Protein AF-A0A818HQK6-F1 (afdb_monomer)

Sequence (69 aa):
GTNDIRVPADQSYILERSLTYLGVPVKLLLFPDEGHTLSNNPWHGKIKAREELKWLAKYDHVPQAKVET

InterPro domains:
  IPR001375 Peptidase S9, prolyl oligopeptidase, catalytic domain [PF00326] (1-59)
  IPR029058 Alpha/Beta hydrolase fold [G3DSA:3.40.50.1820] (1-66)
  IPR029058 Alpha/Beta hydrolase fold [SSF53474] (1-59)

pLDDT: mean 91.86, std 12.91, range [48.66, 98.69]

Mean predicted aligned error: 5.39 Å

Nearest PDB structures (foldseek):
  5aoa-assembly1_A  TM=6.889E-01  e=7.569E-01  Thermogutta terrifontis

Secondary structure (DSSP, 8-state):
-TT-SSS-HHHHHHHHHHHHHTT--------TT--SS--SSHHHHHHHHHHHHHHHHHHS---------

Structure (mmCIF, N/CA/C/O backbone):
data_AF-A0A818HQK6-F1
#
_entry.id   AF-A0A818HQK6-F1
#
loop_
_atom_site.group_PDB
_atom_site.id
_atom_site.type_symbol
_atom_site.label_atom_id
_atom_site.label_alt_id
_atom_site.label_comp_id
_atom_site.label_asym_id
_atom_site.label_entity_id
_atom_site.label_seq_id
_atom_site.pdbx_PDB_ins_code
_atom_site.Cartn_x
_atom_site.Cartn_y
_atom_site.Cartn_z
_atom_site.occupancy
_atom_site.B_iso_or_equiv
_atom_site.auth_seq_id
_atom_site.auth_comp_id
_atom_site.auth_asym_id
_atom_site.auth_atom_id
_atom_site.pdbx_PDB_model_num
ATOM 1 N N . GLY A 1 1 ? 5.993 -3.915 -4.857 1.00 93.44 1 GLY A N 1
ATOM 2 C CA . GLY A 1 1 ? 6.397 -2.515 -5.078 1.00 93.44 1 GLY A CA 1
ATOM 3 C C . GLY A 1 1 ? 5.662 -1.974 -6.284 1.00 93.44 1 GLY A C 1
ATOM 4 O O . GLY A 1 1 ? 4.831 -2.681 -6.838 1.00 93.44 1 GLY A O 1
ATOM 5 N N . THR A 1 2 ? 5.905 -0.725 -6.671 1.00 97.12 2 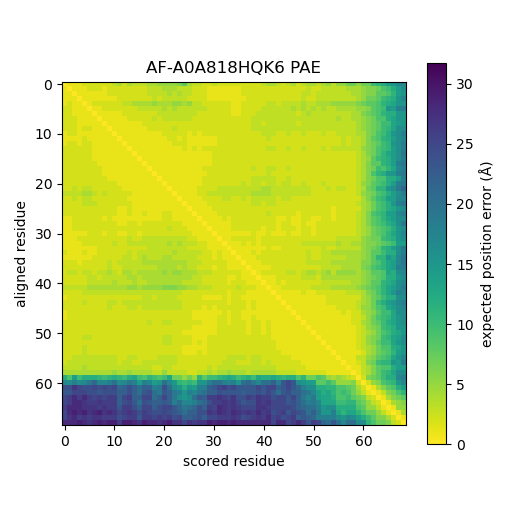THR A N 1
ATOM 6 C CA . THR A 1 2 ? 5.190 -0.105 -7.809 1.00 97.12 2 THR A CA 1
ATOM 7 C C . THR A 1 2 ? 5.518 -0.744 -9.164 1.00 97.12 2 THR A C 1
ATOM 9 O O . THR A 1 2 ? 4.670 -0.723 -10.048 1.00 97.12 2 THR A O 1
ATOM 12 N N . ASN A 1 3 ? 6.678 -1.397 -9.289 1.00 97.81 3 ASN A N 1
ATOM 13 C CA . ASN A 1 3 ? 7.128 -2.118 -10.484 1.00 97.81 3 ASN A CA 1
ATOM 14 C C . ASN A 1 3 ? 6.984 -3.647 -10.336 1.00 97.81 3 ASN A C 1
ATOM 16 O O . ASN A 1 3 ? 7.714 -4.415 -10.966 1.00 97.81 3 ASN A O 1
ATOM 20 N N . ASP A 1 4 ? 6.094 -4.127 -9.460 1.00 97.69 4 ASP A N 1
ATOM 21 C CA . ASP A 1 4 ? 5.851 -5.563 -9.309 1.00 97.69 4 ASP A CA 1
ATOM 22 C C . ASP A 1 4 ? 5.075 -6.119 -10.515 1.00 97.69 4 ASP A C 1
ATOM 24 O O . ASP A 1 4 ? 3.866 -5.948 -10.643 1.00 97.69 4 ASP A O 1
ATOM 28 N N . ILE A 1 5 ? 5.793 -6.816 -11.398 1.00 96.50 5 ILE A N 1
ATOM 29 C CA . ILE A 1 5 ? 5.221 -7.465 -12.585 1.00 96.50 5 ILE A CA 1
ATOM 30 C C . ILE A 1 5 ? 4.429 -8.741 -12.261 1.00 96.50 5 ILE A C 1
ATOM 32 O O . ILE A 1 5 ? 3.661 -9.206 -13.098 1.00 96.50 5 ILE A O 1
ATOM 36 N N . ARG A 1 6 ? 4.633 -9.342 -11.078 1.00 97.44 6 ARG A N 1
ATOM 37 C CA . ARG A 1 6 ? 3.903 -10.545 -10.645 1.00 97.44 6 ARG A CA 1
ATOM 38 C C . ARG A 1 6 ? 2.556 -10.177 -10.046 1.00 97.44 6 ARG A C 1
ATOM 40 O O . ARG A 1 6 ? 1.580 -10.887 -10.263 1.00 97.44 6 ARG A O 1
ATOM 47 N N . VAL A 1 7 ? 2.525 -9.086 -9.284 1.00 96.94 7 VAL A N 1
ATOM 48 C CA . VAL A 1 7 ? 1.323 -8.558 -8.634 1.00 96.94 7 VAL A CA 1
ATOM 49 C C . VAL A 1 7 ? 1.251 -7.047 -8.883 1.00 96.94 7 VAL A C 1
ATOM 51 O O . VAL A 1 7 ? 1.872 -6.282 -8.145 1.00 96.94 7 VAL A O 1
ATOM 54 N N . PRO A 1 8 ? 0.504 -6.599 -9.910 1.00 96.62 8 PRO A N 1
ATOM 55 C CA . PRO A 1 8 ? 0.429 -5.186 -10.272 1.00 96.62 8 PRO A CA 1
ATOM 56 C C . PRO A 1 8 ? -0.069 -4.298 -9.127 1.00 96.62 8 PRO A C 1
ATOM 58 O O . PRO A 1 8 ? -1.000 -4.663 -8.403 1.00 96.62 8 PRO A O 1
ATOM 61 N N . ALA A 1 9 ? 0.494 -3.090 -9.015 1.00 96.75 9 ALA A N 1
ATOM 62 C CA . ALA A 1 9 ? 0.130 -2.114 -7.982 1.00 96.75 9 ALA A CA 1
ATOM 63 C C . ALA A 1 9 ? -1.365 -1.735 -7.994 1.00 96.75 9 ALA A C 1
ATOM 65 O O . ALA A 1 9 ? -1.925 -1.406 -6.946 1.00 96.75 9 ALA A O 1
ATOM 66 N N . ASP A 1 10 ? -2.022 -1.859 -9.149 1.00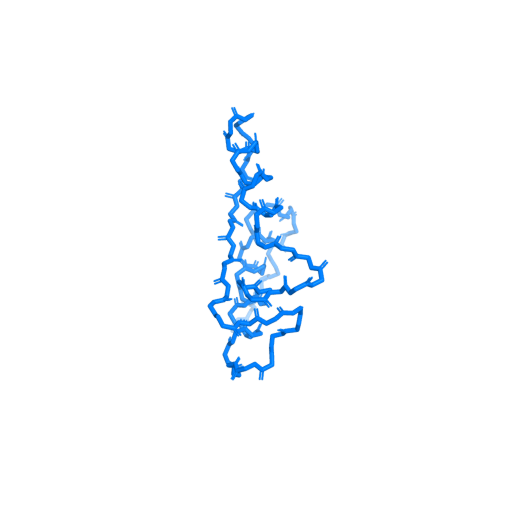 97.56 10 ASP A N 1
ATOM 67 C CA . ASP A 1 10 ? -3.456 -1.618 -9.327 1.00 97.56 10 ASP A CA 1
ATOM 68 C C . ASP A 1 10 ? -4.335 -2.463 -8.411 1.00 97.56 10 ASP A C 1
ATOM 70 O O . ASP A 1 10 ? -5.365 -1.976 -7.943 1.00 97.56 10 ASP A O 1
ATOM 74 N N . GLN A 1 11 ? -3.915 -3.685 -8.064 1.00 98.06 11 GLN A N 1
ATOM 75 C CA . GLN A 1 11 ? -4.658 -4.501 -7.102 1.00 98.06 11 GLN A CA 1
ATOM 76 C C . GLN A 1 11 ? -4.718 -3.829 -5.723 1.00 98.06 11 GLN A C 1
ATOM 78 O O . GLN A 1 11 ? -5.777 -3.789 -5.095 1.00 98.06 11 GLN A O 1
ATOM 83 N N . SER A 1 12 ? -3.607 -3.235 -5.280 1.00 97.94 12 SER A N 1
ATOM 84 C CA . SER A 1 12 ? -3.543 -2.494 -4.019 1.00 97.94 12 SER A CA 1
ATOM 85 C C . SER A 1 12 ? -4.333 -1.185 -4.077 1.00 97.94 12 SER A C 1
ATOM 87 O O . SER A 1 12 ? -4.983 -0.836 -3.094 1.00 97.94 12 SER A O 1
ATOM 89 N N . TYR A 1 13 ? -4.321 -0.475 -5.215 1.00 98.19 13 TYR A N 1
ATOM 90 C CA . TYR A 1 13 ? -5.126 0.741 -5.397 1.00 98.19 13 TYR A CA 1
ATOM 91 C C . TYR A 1 13 ? -6.624 0.451 -5.333 1.00 98.19 13 TYR A C 1
ATOM 93 O O . TYR A 1 13 ? -7.362 1.173 -4.666 1.00 98.19 13 TYR A O 1
ATOM 101 N N . ILE A 1 14 ? -7.080 -0.599 -6.020 1.00 98.50 14 ILE A N 1
ATOM 102 C CA . ILE A 1 14 ? -8.493 -0.989 -6.028 1.00 98.50 14 ILE A CA 1
ATOM 103 C C . ILE A 1 14 ? -8.929 -1.367 -4.610 1.00 98.50 14 ILE A C 1
ATOM 105 O O . ILE A 1 14 ? -9.937 -0.851 -4.133 1.00 98.50 14 ILE A O 1
ATOM 109 N N . LEU A 1 15 ? -8.143 -2.192 -3.911 1.00 98.38 15 LEU A N 1
ATOM 110 C CA . LEU A 1 15 ? -8.457 -2.609 -2.546 1.00 98.38 15 LEU A CA 1
ATOM 111 C C . LEU A 1 15 ? -8.496 -1.433 -1.563 1.00 98.38 15 LEU A C 1
ATOM 113 O O . LEU A 1 15 ? -9.438 -1.332 -0.780 1.00 98.38 15 LEU A O 1
ATOM 117 N N . GLU A 1 16 ? -7.503 -0.539 -1.601 1.00 98.50 16 GLU A N 1
ATOM 118 C CA . GLU A 1 16 ? -7.476 0.645 -0.733 1.00 98.50 16 GLU A CA 1
ATOM 119 C C . GLU A 1 16 ? -8.719 1.506 -0.954 1.00 98.50 16 GLU A C 1
ATOM 121 O O . GLU A 1 16 ? -9.422 1.814 0.007 1.00 98.50 16 GLU A O 1
ATOM 126 N N . ARG A 1 17 ? -9.060 1.802 -2.213 1.00 98.56 17 ARG A N 1
ATOM 127 C CA . ARG A 1 17 ? -10.246 2.602 -2.540 1.00 98.56 17 ARG A CA 1
ATOM 128 C C . ARG A 1 17 ? -11.536 1.931 -2.085 1.00 98.56 17 ARG A C 1
ATOM 130 O O . ARG A 1 17 ? -12.419 2.613 -1.570 1.00 98.56 17 ARG A O 1
ATOM 137 N N . SER A 1 18 ? -11.659 0.613 -2.252 1.00 98.69 18 SER A N 1
ATOM 138 C CA . SER A 1 18 ? -12.828 -0.143 -1.792 1.00 98.69 18 SER A CA 1
ATOM 139 C C . SER A 1 18 ? -12.966 -0.128 -0.268 1.00 98.69 18 SER A C 1
ATOM 141 O O . SER A 1 18 ? -14.064 0.097 0.233 1.00 98.69 18 SER A O 1
ATOM 143 N N . LEU A 1 19 ? -11.875 -0.321 0.479 1.00 98.62 19 LEU A N 1
ATOM 144 C CA . LEU A 1 19 ? -11.893 -0.267 1.946 1.00 98.62 19 LEU A CA 1
ATOM 145 C C . LEU A 1 19 ? -12.230 1.139 2.450 1.00 98.62 19 LEU A C 1
ATOM 147 O O . LEU A 1 19 ? -13.094 1.284 3.315 1.00 98.62 19 LEU A O 1
ATOM 151 N N . THR A 1 20 ? -11.626 2.165 1.844 1.00 98.50 20 THR A N 1
ATOM 152 C CA . THR A 1 20 ? -11.938 3.571 2.1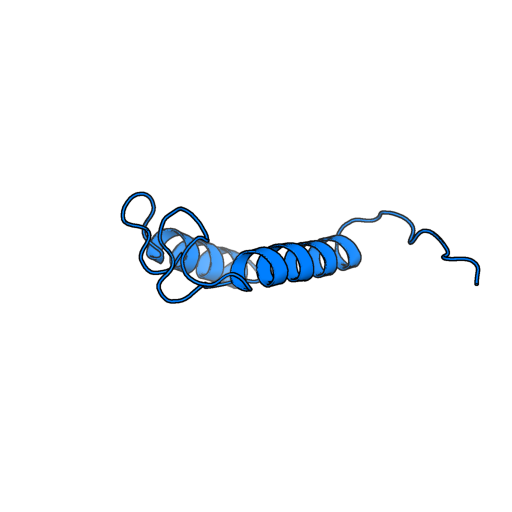16 1.00 98.50 20 THR A CA 1
ATOM 153 C C . THR A 1 20 ? -13.417 3.872 1.857 1.00 98.50 20 THR A C 1
ATOM 155 O O . THR A 1 20 ? -14.072 4.476 2.704 1.00 98.50 20 THR A O 1
ATOM 158 N N . TYR A 1 21 ? -13.983 3.397 0.740 1.00 98.56 21 TYR A N 1
ATOM 159 C CA . TYR A 1 21 ? -15.409 3.555 0.426 1.00 98.56 21 TYR A CA 1
ATOM 160 C C . TYR A 1 21 ? -16.329 2.899 1.470 1.00 98.56 21 TYR A C 1
ATOM 162 O O . TYR A 1 21 ? -17.364 3.460 1.819 1.00 98.56 21 TYR A O 1
ATOM 170 N N . LEU A 1 22 ? -15.938 1.739 2.004 1.00 98.69 22 LEU A N 1
ATOM 171 C CA . LEU A 1 22 ? -16.682 1.023 3.047 1.00 98.69 22 LEU A CA 1
ATOM 172 C C . LEU A 1 22 ? -16.479 1.603 4.460 1.00 98.69 22 LEU A C 1
ATOM 174 O O . LEU A 1 22 ? -17.035 1.071 5.419 1.00 98.69 22 LEU A O 1
ATOM 178 N N . GLY A 1 23 ? -15.676 2.660 4.616 1.00 98.06 23 GLY A N 1
ATOM 179 C CA . GLY A 1 23 ? -15.349 3.239 5.921 1.00 98.06 23 GLY A CA 1
ATOM 180 C C . GLY A 1 23 ? -14.440 2.355 6.782 1.00 98.06 23 GLY A C 1
ATOM 181 O O . GLY A 1 23 ? -14.331 2.577 7.988 1.00 98.06 23 GLY A O 1
ATOM 182 N N . VAL A 1 24 ? -13.781 1.356 6.187 1.00 98.00 24 VAL A N 1
ATOM 183 C CA . VAL A 1 24 ? -12.815 0.501 6.883 1.00 98.00 24 VAL A CA 1
ATOM 184 C C . VAL A 1 24 ? -11.474 1.238 6.954 1.00 98.00 24 VAL A C 1
ATOM 186 O O . VAL A 1 24 ? -10.953 1.641 5.912 1.00 98.00 24 VAL A O 1
ATOM 189 N N . PRO A 1 25 ? -10.869 1.413 8.145 1.00 97.00 25 PRO A N 1
ATOM 190 C CA . PRO A 1 25 ? -9.575 2.072 8.250 1.00 97.00 25 PRO A CA 1
ATOM 191 C C . PRO A 1 25 ? -8.505 1.338 7.436 1.00 97.00 25 PRO A C 1
ATOM 193 O O . PRO A 1 25 ? -8.224 0.165 7.673 1.00 97.00 25 PRO A O 1
ATOM 196 N N . VAL A 1 26 ? -7.858 2.052 6.517 1.00 97.56 26 VAL A N 1
ATOM 197 C CA . VAL A 1 26 ? -6.804 1.517 5.648 1.00 97.56 26 VAL A CA 1
ATOM 198 C C . VAL A 1 26 ? -5.669 2.532 5.489 1.00 97.56 26 VAL A C 1
ATOM 200 O O . VAL A 1 26 ? -5.866 3.741 5.618 1.00 97.56 26 VAL A O 1
ATOM 203 N N . LYS A 1 27 ? -4.451 2.041 5.248 1.00 97.38 27 LYS A N 1
ATOM 204 C CA . LYS A 1 27 ? -3.293 2.850 4.853 1.00 97.38 27 LYS A CA 1
ATOM 205 C C . LYS A 1 27 ? -2.481 2.082 3.816 1.00 97.38 27 LYS A C 1
ATOM 207 O O . LYS A 1 27 ? -1.935 1.027 4.125 1.00 97.38 27 LYS A O 1
ATOM 212 N N . LEU A 1 28 ? -2.369 2.629 2.609 1.00 98.00 28 LEU A N 1
ATOM 213 C CA . LEU A 1 28 ? -1.553 2.053 1.542 1.00 98.00 28 LEU A CA 1
ATOM 214 C C . LEU A 1 28 ? -0.130 2.627 1.573 1.00 98.00 28 LEU A C 1
ATOM 216 O O . LEU A 1 28 ? 0.064 3.841 1.545 1.00 98.00 28 LEU A O 1
ATOM 220 N N . LEU A 1 29 ? 0.870 1.743 1.621 1.00 97.69 29 LEU A N 1
ATOM 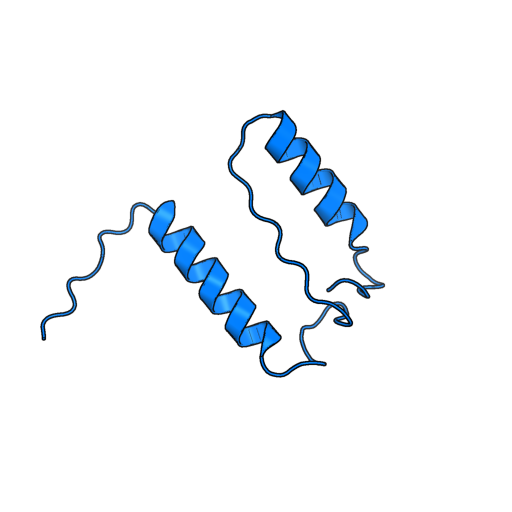221 C CA . LEU A 1 29 ? 2.283 2.084 1.456 1.00 97.69 29 LEU A CA 1
ATOM 222 C C . LEU A 1 29 ? 2.740 1.667 0.060 1.00 97.69 29 LEU A C 1
ATOM 224 O O . LEU A 1 29 ? 2.637 0.497 -0.308 1.00 97.69 29 LEU A O 1
ATOM 228 N N . LEU A 1 30 ? 3.279 2.618 -0.697 1.00 97.31 30 LEU A N 1
ATOM 229 C CA . LEU A 1 30 ? 3.846 2.380 -2.020 1.00 97.31 30 LEU A CA 1
ATOM 230 C C . LEU A 1 30 ? 5.350 2.581 -1.955 1.00 97.31 30 LEU A C 1
ATOM 232 O O . LEU A 1 30 ? 5.826 3.577 -1.414 1.00 97.31 30 LEU A O 1
ATOM 236 N N . PHE A 1 31 ? 6.082 1.641 -2.539 1.00 97.94 31 PHE A N 1
ATOM 237 C CA . PHE A 1 31 ? 7.527 1.735 -2.687 1.00 97.94 31 PHE A CA 1
ATOM 238 C C . PHE A 1 31 ? 7.845 1.948 -4.172 1.00 97.94 31 PHE A C 1
ATOM 240 O O . PHE A 1 31 ? 7.663 1.010 -4.966 1.00 97.94 31 PHE A O 1
ATOM 247 N N . PRO A 1 32 ? 8.230 3.179 -4.566 1.00 97.06 32 PRO A N 1
ATOM 248 C CA . PRO A 1 32 ? 8.686 3.489 -5.915 1.00 97.06 32 PRO A CA 1
ATOM 249 C C . PRO A 1 32 ? 9.821 2.561 -6.330 1.00 97.06 32 PRO A C 1
ATOM 251 O O . PRO A 1 32 ? 10.625 2.155 -5.491 1.00 97.06 32 PRO A O 1
ATOM 254 N N . ASP A 1 33 ? 9.845 2.205 -7.607 1.00 96.94 33 ASP A N 1
ATOM 255 C CA . ASP A 1 33 ? 10.897 1.421 -8.255 1.00 96.94 33 ASP A CA 1
ATOM 256 C C . ASP A 1 33 ? 11.098 -0.010 -7.741 1.00 96.94 33 ASP A C 1
ATOM 258 O O . ASP A 1 33 ? 11.874 -0.762 -8.322 1.00 96.94 33 ASP A O 1
ATOM 262 N N . GLU A 1 34 ? 10.386 -0.437 -6.698 1.00 98.12 34 GLU A N 1
ATOM 263 C CA . GLU A 1 34 ? 10.480 -1.798 -6.173 1.00 98.12 34 GLU A CA 1
ATOM 264 C C . GLU A 1 34 ? 9.613 -2.781 -6.958 1.00 98.12 34 GLU A C 1
ATOM 266 O O . GLU A 1 34 ? 8.458 -2.493 -7.288 1.00 98.12 34 GLU A O 1
ATOM 271 N N . GLY A 1 35 ? 10.147 -3.983 -7.173 1.00 97.06 35 GLY A N 1
ATOM 272 C CA . GLY A 1 35 ? 9.424 -5.119 -7.740 1.00 97.06 35 GLY A CA 1
ATOM 273 C C . GLY A 1 35 ? 8.636 -5.886 -6.677 1.00 97.06 35 GLY A C 1
ATOM 274 O O . GLY A 1 35 ? 8.115 -5.308 -5.721 1.00 97.06 35 GLY A O 1
ATOM 275 N N . HIS A 1 36 ? 8.548 -7.209 -6.822 1.00 97.31 36 HIS A N 1
ATOM 276 C CA . HIS A 1 36 ? 7.899 -8.056 -5.812 1.00 97.31 36 HIS A CA 1
ATOM 277 C C . HIS A 1 36 ? 8.651 -8.095 -4.477 1.00 97.31 36 HIS A C 1
ATOM 279 O O . HIS A 1 36 ? 8.055 -8.222 -3.411 1.00 97.31 36 HIS A O 1
ATOM 285 N N . THR A 1 37 ? 9.974 -7.980 -4.534 1.00 96.44 37 THR A N 1
ATOM 286 C CA . THR A 1 37 ? 10.845 -7.817 -3.369 1.00 96.44 37 THR A CA 1
ATOM 287 C C . THR A 1 37 ? 11.183 -6.341 -3.166 1.00 96.44 37 THR A C 1
ATOM 289 O O . THR A 1 37 ? 11.039 -5.543 -4.089 1.00 96.44 37 THR A O 1
ATOM 292 N N . LEU A 1 38 ? 11.637 -5.983 -1.960 1.00 96.50 38 LEU A N 1
ATOM 293 C CA . LEU A 1 38 ? 12.114 -4.635 -1.618 1.00 96.50 38 LEU A CA 1
ATOM 294 C C . LEU A 1 38 ? 13.650 -4.607 -1.591 1.00 96.50 38 LEU A C 1
ATOM 296 O O . LEU A 1 38 ? 14.252 -4.548 -0.519 1.00 96.50 38 LEU A O 1
ATOM 300 N N . SER A 1 39 ? 14.279 -4.778 -2.751 1.00 95.88 39 SER A N 1
ATOM 301 C CA . SER A 1 39 ? 15.733 -4.962 -2.879 1.00 95.88 39 SER A CA 1
ATOM 302 C C . SER A 1 39 ? 16.464 -3.757 -3.465 1.00 95.88 39 SER A C 1
ATOM 304 O O . SER A 1 39 ? 17.690 -3.719 -3.391 1.00 95.88 39 SER A O 1
ATOM 306 N N . ASN A 1 40 ? 15.751 -2.789 -4.043 1.00 96.56 40 ASN A N 1
ATOM 307 C CA . ASN A 1 40 ? 16.380 -1.694 -4.781 1.00 96.56 40 ASN A CA 1
ATOM 308 C C . ASN A 1 40 ? 16.850 -0.572 -3.853 1.00 96.56 40 ASN A C 1
ATOM 310 O O . ASN A 1 40 ? 17.953 -0.055 -4.024 1.00 96.56 40 ASN A O 1
ATOM 314 N N . ASN A 1 41 ? 16.054 -0.214 -2.841 1.00 97.00 41 ASN A N 1
ATOM 315 C CA . ASN A 1 41 ? 16.441 0.763 -1.828 1.00 97.00 41 ASN A CA 1
ATOM 316 C C . ASN A 1 41 ? 16.570 0.093 -0.447 1.00 97.00 41 ASN A C 1
ATOM 318 O O . ASN A 1 41 ? 15.575 -0.404 0.093 1.00 97.00 41 ASN A O 1
ATOM 322 N N . PRO A 1 42 ? 17.752 0.151 0.198 1.00 95.06 42 PRO A N 1
ATOM 323 C CA . PRO A 1 42 ? 17.987 -0.502 1.489 1.00 95.06 42 PRO A CA 1
ATOM 324 C C . PRO A 1 42 ? 17.083 0.021 2.618 1.00 95.06 42 PRO A C 1
ATOM 326 O O . PRO A 1 42 ? 16.884 -0.656 3.627 1.00 95.06 42 PRO A O 1
ATOM 329 N N . TRP A 1 43 ? 16.498 1.212 2.467 1.00 97.81 43 TRP A N 1
ATOM 330 C CA . TRP A 1 43 ? 15.601 1.791 3.463 1.00 97.81 43 TRP A CA 1
ATOM 331 C C . TRP A 1 43 ? 14.154 1.312 3.353 1.00 97.81 43 TRP A C 1
ATOM 333 O O . TRP A 1 43 ? 13.429 1.391 4.347 1.00 97.81 43 TRP A O 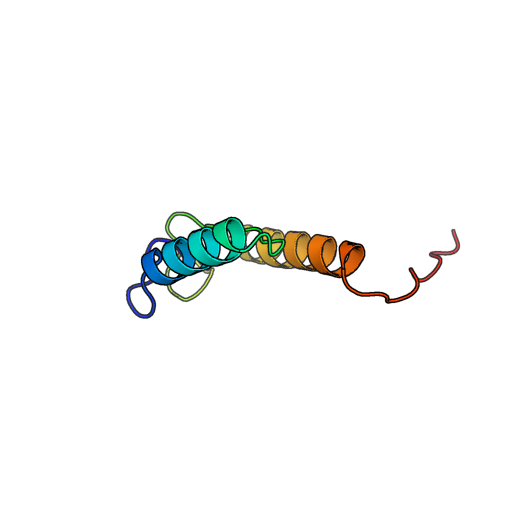1
ATOM 343 N N . HIS A 1 44 ? 13.710 0.801 2.202 1.00 97.88 44 HIS A N 1
ATOM 344 C CA . HIS A 1 44 ? 12.303 0.441 1.998 1.00 97.88 44 HIS A CA 1
ATOM 345 C C . HIS A 1 44 ? 11.842 -0.671 2.945 1.00 97.88 44 HIS A C 1
ATOM 347 O O . HIS A 1 44 ? 10.778 -0.548 3.554 1.00 97.88 44 HIS A O 1
ATOM 353 N N . GLY A 1 45 ? 12.673 -1.692 3.179 1.00 96.88 45 GLY A N 1
ATOM 354 C CA . GLY A 1 45 ? 12.382 -2.735 4.169 1.00 96.88 45 GLY A CA 1
ATOM 355 C C . GLY A 1 45 ? 12.228 -2.182 5.592 1.00 96.88 45 GLY A C 1
ATOM 356 O O . GLY A 1 45 ? 11.263 -2.505 6.287 1.00 96.88 45 GLY A O 1
ATOM 357 N N . LYS A 1 46 ? 13.123 -1.274 6.010 1.00 97.25 46 LYS A N 1
ATOM 358 C CA . LYS A 1 46 ? 13.048 -0.616 7.328 1.00 97.25 46 LYS A CA 1
ATOM 359 C C . LYS A 1 46 ? 11.796 0.254 7.459 1.00 97.25 46 LYS A C 1
ATOM 361 O O . LYS A 1 46 ? 11.155 0.257 8.508 1.00 97.25 46 LYS A O 1
ATOM 366 N N . ILE A 1 47 ? 11.445 0.996 6.407 1.00 98.12 47 ILE A N 1
ATOM 367 C CA . ILE A 1 47 ? 10.243 1.836 6.379 1.00 98.12 47 ILE A CA 1
ATOM 368 C C . ILE A 1 47 ? 8.992 0.966 6.489 1.00 98.12 47 ILE A C 1
ATOM 370 O O . ILE A 1 47 ? 8.149 1.275 7.329 1.00 98.12 47 ILE A O 1
ATOM 374 N N . LYS A 1 48 ? 8.900 -0.126 5.715 1.00 97.56 48 LYS A N 1
ATOM 375 C CA . LYS A 1 48 ? 7.793 -1.089 5.788 1.00 97.56 48 LYS A CA 1
ATOM 376 C C . LYS A 1 48 ? 7.590 -1.581 7.221 1.00 97.56 48 LYS A C 1
ATOM 378 O O . LYS A 1 48 ? 6.528 -1.343 7.788 1.00 97.56 48 LYS A O 1
ATOM 383 N N . ALA A 1 49 ? 8.624 -2.168 7.826 1.00 97.19 49 ALA A N 1
ATOM 384 C CA . ALA A 1 49 ? 8.535 -2.725 9.176 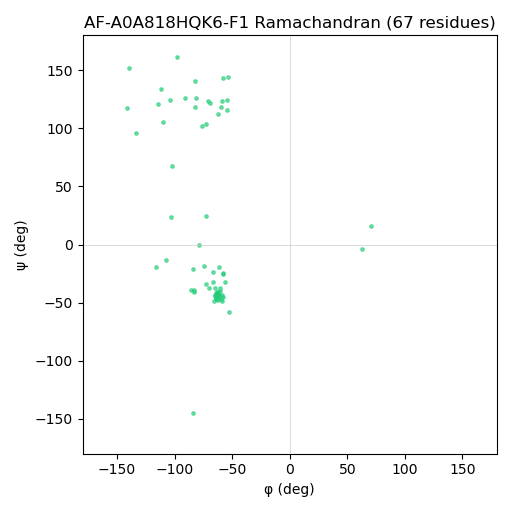1.00 97.19 49 ALA A CA 1
ATOM 385 C C . ALA A 1 49 ? 8.125 -1.669 10.217 1.00 97.19 49 ALA A C 1
ATOM 387 O O . ALA A 1 49 ? 7.260 -1.909 11.056 1.00 97.19 49 ALA A O 1
ATOM 388 N N . ARG A 1 50 ? 8.699 -0.462 10.143 1.00 97.69 50 ARG A N 1
ATOM 389 C CA . ARG A 1 50 ? 8.355 0.639 11.052 1.00 97.69 50 ARG A CA 1
ATOM 390 C C . ARG A 1 50 ? 6.891 1.065 10.927 1.00 97.69 50 ARG A C 1
ATOM 392 O O . ARG A 1 50 ? 6.256 1.346 11.939 1.00 97.69 50 ARG A O 1
ATOM 399 N N . GLU A 1 51 ? 6.369 1.186 9.711 1.00 97.88 51 GLU A N 1
ATOM 400 C CA . GLU A 1 51 ? 4.980 1.606 9.501 1.00 97.88 51 GLU A CA 1
ATOM 401 C C . GLU A 1 51 ? 3.981 0.504 9.883 1.00 97.88 51 GLU A C 1
ATOM 403 O O . GLU A 1 51 ? 2.933 0.821 10.442 1.00 97.88 51 GLU A O 1
ATOM 408 N N . GLU A 1 52 ? 4.329 -0.770 9.683 1.00 95.81 52 GLU A N 1
ATOM 409 C CA . GLU A 1 52 ? 3.544 -1.911 10.174 1.00 95.81 52 GLU A CA 1
ATOM 410 C C . GLU A 1 52 ? 3.486 -1.940 11.705 1.00 95.81 52 GLU A C 1
ATOM 412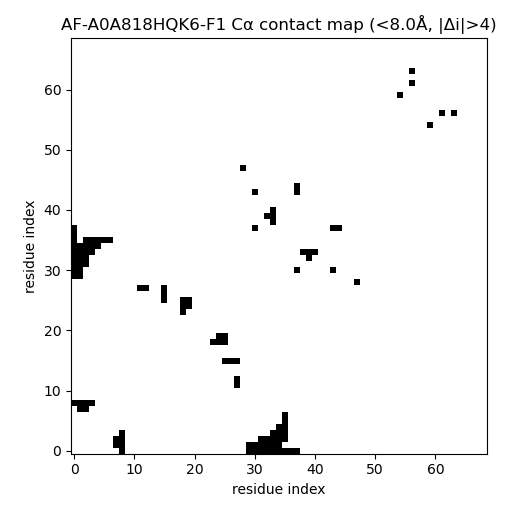 O O . GLU A 1 52 ? 2.403 -2.066 12.270 1.00 95.81 52 GLU A O 1
ATOM 417 N N . LEU A 1 53 ? 4.611 -1.712 12.392 1.00 95.88 53 LEU A N 1
ATOM 418 C CA . LEU A 1 53 ? 4.637 -1.615 13.856 1.00 95.88 53 LEU A CA 1
ATOM 419 C C . LEU A 1 53 ? 3.760 -0.472 14.382 1.00 95.88 53 LEU A C 1
ATOM 421 O O . LEU A 1 53 ? 3.058 -0.649 15.373 1.00 95.88 53 LEU A O 1
ATOM 425 N N . LYS A 1 54 ? 3.752 0.691 13.716 1.00 95.19 54 LYS A N 1
ATOM 426 C CA . LYS A 1 54 ? 2.849 1.800 14.078 1.00 95.19 54 LYS A CA 1
ATOM 427 C C . LYS A 1 54 ? 1.378 1.436 13.875 1.00 95.19 54 LYS A C 1
ATOM 429 O O . LYS A 1 54 ? 0.537 1.875 14.654 1.00 95.19 54 LYS A O 1
ATOM 434 N N . TRP A 1 55 ? 1.066 0.684 12.820 1.00 95.50 55 TRP A N 1
ATOM 435 C CA . TRP A 1 55 ? -0.293 0.219 12.554 1.00 95.50 55 TRP A CA 1
ATOM 436 C C . TRP A 1 55 ? -0.759 -0.757 13.636 1.00 95.50 55 TRP A C 1
ATOM 438 O O . TRP A 1 55 ? -1.819 -0.554 14.224 1.00 95.50 55 TRP A O 1
ATOM 448 N N . LEU A 1 56 ? 0.071 -1.754 13.955 1.00 93.62 56 LEU A N 1
ATOM 449 C CA . LEU A 1 56 ? -0.189 -2.711 15.028 1.00 93.62 56 LEU A CA 1
ATOM 450 C C . LEU A 1 56 ? -0.325 -2.004 16.377 1.00 93.62 56 LEU A C 1
ATOM 452 O O . LEU A 1 56 ? -1.323 -2.189 17.046 1.00 93.62 56 LEU A O 1
ATOM 456 N N . ALA A 1 57 ? 0.569 -1.083 16.737 1.00 91.81 57 ALA A N 1
ATOM 457 C CA . ALA A 1 57 ? 0.452 -0.341 17.996 1.00 91.81 57 ALA A CA 1
ATOM 458 C C . ALA A 1 57 ? -0.863 0.455 18.140 1.00 91.81 57 ALA A C 1
ATOM 460 O O . ALA A 1 57 ? -1.268 0.767 19.258 1.00 91.81 57 ALA A O 1
ATOM 461 N N . LYS A 1 58 ? -1.509 0.818 17.023 1.00 92.12 58 LYS A N 1
ATOM 462 C CA . LYS A 1 58 ? -2.785 1.540 17.015 1.00 92.12 58 LYS A CA 1
ATOM 463 C C . LYS A 1 58 ? -3.999 0.612 17.115 1.00 92.12 58 LYS A C 1
ATOM 465 O O . LYS A 1 58 ? -4.983 1.000 17.739 1.00 92.12 58 LYS A O 1
ATOM 470 N N . TYR A 1 59 ? -3.967 -0.539 16.447 1.00 90.50 59 TYR A N 1
ATOM 471 C CA . TYR A 1 59 ? -5.149 -1.394 16.262 1.00 90.50 59 TYR A CA 1
ATOM 472 C C . TYR A 1 59 ? -5.049 -2.765 16.926 1.00 90.50 59 TYR A C 1
ATOM 474 O O . TYR A 1 59 ? -6.071 -3.406 17.141 1.00 90.50 59 TYR A O 1
ATOM 482 N N . ASP A 1 60 ? -3.843 -3.217 17.242 1.00 83.81 60 ASP A N 1
ATOM 483 C CA . ASP A 1 60 ? -3.616 -4.426 18.012 1.00 83.81 60 ASP A CA 1
ATOM 484 C C . ASP A 1 60 ? -3.767 -4.069 19.495 1.00 83.81 60 ASP A C 1
ATOM 486 O O . ASP A 1 60 ? -3.056 -3.212 20.023 1.00 83.81 60 ASP A O 1
ATOM 490 N N . HIS A 1 61 ? -4.731 -4.687 20.179 1.00 67.38 61 HIS A N 1
ATOM 491 C CA . HIS A 1 61 ? -5.054 -4.424 21.588 1.00 67.38 61 HIS A CA 1
ATOM 492 C C . HIS A 1 61 ? -3.994 -4.976 22.562 1.00 67.38 61 HIS A C 1
ATOM 494 O O . HIS A 1 61 ? -4.299 -5.272 23.718 1.00 67.38 61 HIS A O 1
ATOM 500 N N . VAL A 1 62 ? -2.749 -5.140 22.110 1.00 62.50 62 VAL A N 1
ATOM 501 C CA . VAL A 1 62 ? -1.644 -5.615 22.938 1.00 62.50 62 VAL A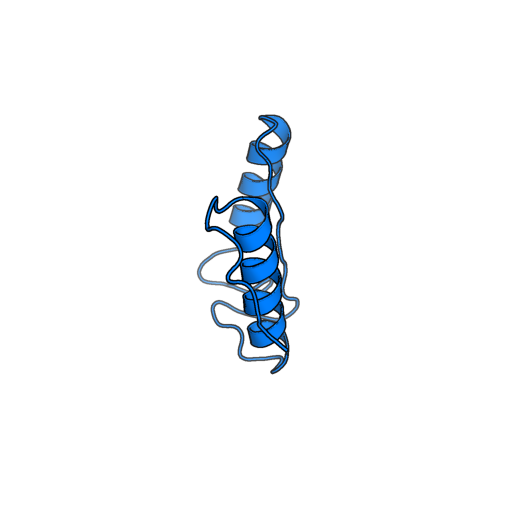 CA 1
ATOM 502 C C . VAL A 1 62 ? -1.306 -4.517 23.949 1.00 62.50 62 VAL A C 1
ATOM 504 O O . VAL A 1 62 ? -0.982 -3.395 23.548 1.00 62.50 62 VAL A O 1
ATOM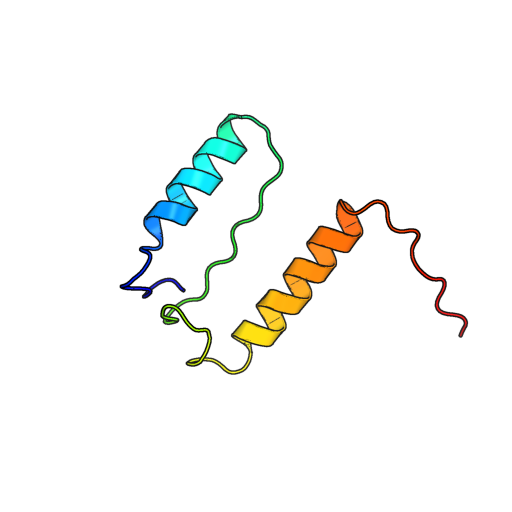 507 N N . PRO A 1 63 ? -1.368 -4.799 25.265 1.00 58.81 63 PRO A N 1
ATOM 508 C CA . PRO A 1 63 ? -0.936 -3.851 26.278 1.00 58.81 63 PRO A CA 1
ATOM 509 C C . PRO A 1 63 ? 0.500 -3.425 25.979 1.00 58.81 63 PRO A C 1
ATOM 511 O O . PRO A 1 63 ? 1.386 -4.270 25.856 1.00 58.81 63 PRO A O 1
ATOM 514 N N . GLN A 1 64 ? 0.727 -2.118 25.842 1.00 59.91 64 GLN A N 1
ATOM 515 C CA . GLN A 1 64 ? 2.066 -1.569 25.645 1.00 59.91 64 GLN A CA 1
ATOM 516 C C . GLN A 1 64 ? 2.959 -2.074 26.785 1.00 59.91 64 GLN A C 1
ATOM 518 O O . GLN A 1 64 ? 2.702 -1.771 27.954 1.00 59.91 64 GLN A O 1
ATOM 523 N N . ALA A 1 65 ? 3.979 -2.872 26.458 1.00 62.72 65 ALA A N 1
ATOM 524 C CA . ALA A 1 65 ? 4.966 -3.289 27.439 1.00 62.72 65 ALA A CA 1
ATOM 525 C C . ALA A 1 65 ? 5.626 -2.021 27.988 1.00 62.72 65 ALA A C 1
ATOM 527 O O . ALA A 1 65 ? 6.204 -1.235 27.234 1.00 62.72 65 ALA A O 1
ATOM 528 N N . LYS A 1 66 ? 5.479 -1.789 29.295 1.00 55.06 66 LYS A N 1
ATOM 529 C CA . LYS A 1 66 ? 6.136 -0.671 29.966 1.00 55.06 66 LYS A CA 1
ATOM 530 C C . LYS A 1 66 ? 7.638 -0.880 29.826 1.00 55.06 66 LYS A C 1
ATOM 532 O O . LYS A 1 66 ? 8.183 -1.838 30.364 1.00 55.06 66 LYS A O 1
ATOM 537 N N . VAL A 1 67 ? 8.284 -0.006 29.065 1.00 61.00 67 VAL A N 1
ATOM 538 C CA . VAL A 1 67 ? 9.739 0.086 29.053 1.00 61.00 67 VAL A CA 1
ATOM 539 C C . VAL A 1 67 ? 10.112 0.805 30.343 1.00 61.00 67 VAL A C 1
ATOM 541 O O . VAL A 1 67 ? 9.898 2.009 30.460 1.00 61.00 67 VAL A O 1
ATOM 544 N N . GLU A 1 68 ? 10.565 0.052 31.342 1.00 48.66 68 GLU A N 1
ATOM 545 C CA . GLU A 1 68 ? 11.172 0.626 32.542 1.00 48.66 68 GLU A CA 1
ATOM 546 C C . GLU A 1 68 ? 12.541 1.206 32.155 1.00 48.66 68 GLU A C 1
ATOM 548 O O . GLU A 1 68 ? 13.370 0.518 31.554 1.00 48.66 68 GLU A O 1
ATOM 553 N N . THR A 1 69 ? 12.719 2.500 32.427 1.00 58.19 69 THR A N 1
ATOM 554 C CA . THR A 1 69 ? 13.979 3.253 32.307 1.00 58.19 69 THR A CA 1
ATOM 555 C C . THR A 1 69 ? 14.700 3.307 33.637 1.00 58.19 69 THR A C 1
ATOM 557 O O . THR A 1 69 ? 13.991 3.562 34.638 1.00 58.19 69 THR A O 1
#

Organism: NCBI:txid392032

Solvent-accessible surface area (backbone atoms only — not comparable to full-atom values): 4349 Å² total; per-residue (Å²): 53,59,55,8,85,90,58,52,45,61,61,58,53,52,50,49,53,52,34,52,73,71,71,42,93,79,83,88,86,82,41,82,85,13,27,85,56,69,77,80,48,87,57,53,52,57,51,50,54,54,53,49,52,55,50,41,70,72,72,44,88,67,78,78,77,79,81,86,128

Foldseek 3Di:
DCAAPPDHCVVVVVVQVVCVVVVHDDDDDDDPPDYPDPPPDPCPVVVVVVVVVVVCVVPVPPPPDDPDD

Radius of gyration: 15.07 Å; Cα contacts (8 Å, |Δi|>4): 55; chains: 1; bounding box: 35×14×45 Å